Protein AF-A0A1G8HR46-F1 (afdb_monomer)

Mean predicted aligned error: 7.23 Å

Solvent-accessible surface area (backbone atoms only — not comparable to full-atom values): 6502 Å² total; per-residue (Å²): 132,83,79,86,73,57,89,68,46,74,82,72,74,60,89,79,89,86,85,79,81,57,67,68,58,54,50,53,52,45,52,48,54,51,51,51,52,29,52,48,30,67,76,34,65,90,47,31,76,65,45,29,57,52,39,40,57,52,50,45,51,46,28,48,54,20,67,42,46,81,65,62,73,47,84,61,50,35,54,49,58,47,68,46,54,72,70,55,45,55,51,50,54,51,48,48,66,71,73,30,40,72,80,72,71,74,81,130

Sequence (108 aa):
MSLNLSSNGPAYVSREIRQGVPLSYVSEKLSHAIIDTHAAGVAHPEARKRLSHVMYSQTKAFLALHNVLGAADAQGLPELLLDMERHELHSWIAAVVKHGDLLGTGDA

Secondary structure (DSSP, 8-state):
------SS-GGGT------SS-HHHHHHHHHHHHHHHHHHHHH-GGGHHHHHHHHHHHHHHHHHHTT-GGGGGSTTHHHHHHHS-HHHHHHHHHHHHHHS-SSS----

Radius of gyration: 15.29 Å; Cα contacts (8 Å, |Δi|>4): 75; chains: 1; bounding box: 38×25×48 Å

pLDDT: mean 83.68, std 16.11, range [36.38, 98.31]

Foldseek 3Di:
DDPPPDPCPPLLVDDDDDDDDDLVVVLVVLLVQLLVLLVCCVVCVVCLVVSLVVLLVSVCVNCSQLVNNVVSPPPCPSVVSSVDDSVVNVVVSVCSVVVGHNPSPPDD

Structure (mmCIF, N/CA/C/O backbone):
data_AF-A0A1G8HR46-F1
#
_entry.id   AF-A0A1G8HR46-F1
#
loop_
_atom_site.group_PDB
_atom_site.id
_atom_site.type_symbol
_atom_site.label_atom_id
_atom_site.label_alt_id
_atom_site.label_comp_id
_atom_site.label_asym_id
_atom_site.label_entity_id
_atom_site.label_seq_id
_atom_site.pdbx_PDB_ins_code
_atom_site.Cartn_x
_atom_site.Cartn_y
_atom_site.Cartn_z
_atom_site.occupancy
_atom_site.B_iso_or_equiv
_atom_site.auth_seq_id
_atom_site.auth_comp_id
_atom_site.auth_asym_id
_atom_site.auth_atom_id
_atom_site.pdbx_PDB_model_num
ATOM 1 N N . MET A 1 1 ? -21.799 0.332 -30.478 1.00 37.03 1 MET A N 1
ATOM 2 C CA . MET A 1 1 ? -20.333 0.247 -30.651 1.00 37.03 1 MET A CA 1
ATOM 3 C C . MET A 1 1 ? -19.751 -0.200 -29.319 1.00 37.03 1 MET A C 1
ATOM 5 O O . MET A 1 1 ? -19.772 0.580 -28.379 1.00 37.03 1 MET A O 1
ATOM 9 N N . SER A 1 2 ? -19.349 -1.464 -29.188 1.00 42.50 2 SER A N 1
ATOM 10 C CA . SER A 1 2 ? -18.658 -1.949 -27.989 1.00 42.50 2 SER A CA 1
ATOM 11 C C . SER A 1 2 ? -17.200 -1.503 -28.071 1.00 42.50 2 SER A C 1
ATOM 13 O O . SER A 1 2 ? -16.458 -1.987 -28.926 1.00 42.50 2 SER A O 1
ATOM 15 N N . LEU A 1 3 ? -16.797 -0.546 -27.235 1.00 47.69 3 LEU A N 1
ATOM 16 C CA . LEU A 1 3 ? -15.384 -0.229 -27.051 1.00 47.69 3 LEU A CA 1
ATOM 17 C C . LEU A 1 3 ? -14.708 -1.480 -26.485 1.00 47.69 3 LEU A C 1
ATOM 19 O O . LEU A 1 3 ? -15.026 -1.903 -25.375 1.00 47.69 3 LEU A O 1
ATOM 23 N N . ASN A 1 4 ? -13.816 -2.087 -27.267 1.00 50.53 4 ASN A N 1
ATOM 24 C CA . ASN A 1 4 ? -12.938 -3.153 -26.801 1.00 50.53 4 ASN A CA 1
ATOM 25 C C . ASN A 1 4 ? -11.886 -2.522 -25.876 1.00 50.53 4 ASN A C 1
ATOM 27 O O . ASN A 1 4 ? -10.763 -2.233 -26.286 1.00 50.53 4 ASN A O 1
ATOM 31 N N . LEU A 1 5 ? -12.305 -2.186 -24.656 1.00 49.28 5 LEU A N 1
ATOM 32 C CA . LEU A 1 5 ? -11.423 -1.727 -23.596 1.00 49.28 5 LEU A CA 1
ATOM 33 C C . LEU A 1 5 ? -10.663 -2.955 -23.107 1.00 49.28 5 LEU A C 1
ATOM 35 O O . LEU A 1 5 ? -11.123 -3.675 -22.226 1.00 49.28 5 LEU A O 1
ATOM 39 N N . SER A 1 6 ? -9.513 -3.206 -23.727 1.00 55.78 6 SER A N 1
ATOM 40 C CA . SER A 1 6 ? -8.475 -4.046 -23.138 1.00 55.78 6 SER A CA 1
ATOM 41 C C . SER A 1 6 ? -8.312 -3.647 -21.668 1.00 55.78 6 SER A C 1
ATOM 43 O O . SER A 1 6 ? -8.017 -2.485 -21.380 1.00 55.78 6 SER A O 1
ATOM 45 N N . SER A 1 7 ? -8.501 -4.591 -20.739 1.00 53.97 7 SER A N 1
ATOM 46 C CA . SER A 1 7 ? -8.245 -4.378 -19.304 1.00 53.97 7 SER A CA 1
ATOM 47 C C . SER A 1 7 ? -6.797 -3.942 -19.040 1.00 53.97 7 SER A C 1
ATOM 49 O O . SER A 1 7 ? -6.507 -3.301 -18.032 1.00 53.97 7 SER A O 1
ATOM 51 N N . ASN A 1 8 ? -5.906 -4.212 -19.996 1.00 59.72 8 ASN A N 1
ATOM 52 C CA . ASN A 1 8 ? -4.554 -3.686 -20.051 1.00 59.72 8 ASN A CA 1
ATOM 53 C C . ASN A 1 8 ? -4.601 -2.281 -20.672 1.00 59.72 8 ASN A C 1
ATOM 55 O O . ASN A 1 8 ? -4.480 -2.116 -21.889 1.00 59.72 8 ASN A O 1
ATOM 59 N N . GLY A 1 9 ? -4.854 -1.275 -19.830 1.00 63.41 9 GLY A N 1
ATOM 60 C CA . GLY A 1 9 ? -4.809 0.137 -20.215 1.00 63.41 9 GLY A CA 1
ATOM 61 C C . GLY A 1 9 ? -3.403 0.610 -20.634 1.00 63.41 9 GLY A C 1
ATOM 62 O O . GLY A 1 9 ? -2.451 -0.170 -20.612 1.00 63.41 9 GLY A O 1
ATOM 63 N N . PRO A 1 10 ? -3.224 1.904 -20.965 1.00 62.53 10 PRO A N 1
ATOM 64 C CA . PRO A 1 10 ? -1.969 2.452 -21.502 1.00 62.53 10 PRO A CA 1
ATOM 65 C C . PRO A 1 10 ? -0.709 2.136 -20.677 1.00 62.53 10 PRO A C 1
ATOM 67 O O . PRO A 1 10 ? 0.380 2.007 -21.231 1.00 62.53 10 PRO A O 1
ATOM 70 N N . ALA A 1 11 ? -0.861 1.970 -19.359 1.00 63.75 11 ALA A N 1
ATOM 71 C CA . ALA A 1 11 ? 0.222 1.609 -18.446 1.00 63.75 11 ALA A CA 1
ATOM 72 C C . ALA A 1 11 ? 0.849 0.231 -18.738 1.00 63.75 11 ALA A C 1
ATOM 74 O O . ALA A 1 11 ? 2.013 0.026 -18.419 1.00 63.75 11 ALA A O 1
ATOM 75 N N . TYR A 1 12 ? 0.107 -0.687 -19.364 1.00 63.78 12 TYR A N 1
ATOM 76 C CA . TYR A 1 12 ? 0.548 -2.056 -19.651 1.00 63.78 12 TYR A CA 1
ATOM 77 C C . TYR A 1 12 ? 1.157 -2.235 -21.049 1.00 63.78 12 TYR A C 1
ATOM 79 O O . TYR A 1 12 ? 1.705 -3.289 -21.352 1.00 63.78 12 TYR A O 1
ATOM 87 N N . VAL A 1 13 ? 1.054 -1.224 -21.918 1.00 68.06 13 VAL A N 1
ATOM 88 C CA . VAL A 1 13 ? 1.554 -1.280 -23.307 1.00 68.06 13 VAL A CA 1
ATOM 89 C C . VAL A 1 13 ? 2.791 -0.407 -23.531 1.00 68.06 13 VAL A C 1
ATOM 91 O O . VAL A 1 13 ? 3.436 -0.506 -24.572 1.00 68.06 13 VAL A O 1
ATOM 94 N N . SER A 1 14 ? 3.133 0.450 -22.564 1.00 68.25 14 SER A N 1
ATOM 95 C CA . SER A 1 14 ? 4.323 1.301 -22.620 1.00 68.25 14 SER A CA 1
ATOM 96 C C . SER A 1 14 ? 5.549 0.552 -22.101 1.00 68.25 14 SER A C 1
ATOM 98 O O . SER A 1 14 ? 5.538 0.021 -20.991 1.00 68.25 14 SER A O 1
ATOM 100 N N . ARG A 1 15 ? 6.633 0.533 -22.886 1.00 68.00 15 ARG A N 1
ATOM 101 C CA . ARG A 1 15 ? 7.914 -0.059 -22.481 1.00 68.00 15 ARG A CA 1
ATOM 102 C C . ARG A 1 15 ? 8.866 1.038 -22.017 1.00 68.00 15 ARG A C 1
ATOM 104 O O . ARG A 1 15 ? 9.327 1.840 -22.824 1.00 68.00 15 ARG A O 1
ATOM 111 N N . GLU A 1 16 ? 9.205 1.030 -20.733 1.00 70.38 16 GLU A N 1
ATOM 112 C CA . GLU A 1 16 ? 10.141 1.983 -20.128 1.00 70.38 16 GLU A CA 1
ATOM 113 C C . GLU A 1 16 ? 11.407 1.275 -19.636 1.00 70.38 16 GLU A C 1
ATOM 115 O O . GLU A 1 16 ? 11.345 0.217 -19.009 1.00 70.38 16 GLU A O 1
ATOM 120 N N . ILE A 1 17 ? 12.575 1.870 -19.891 1.00 71.31 17 ILE A N 1
ATOM 121 C CA . ILE A 1 17 ? 13.846 1.412 -19.319 1.00 71.31 17 ILE A CA 1
ATOM 122 C C . ILE A 1 17 ? 14.057 2.171 -18.010 1.00 71.31 17 ILE A C 1
ATOM 124 O O . ILE A 1 17 ? 14.271 3.383 -18.021 1.00 71.31 17 ILE A O 1
ATOM 128 N N . ARG A 1 18 ? 14.001 1.466 -16.877 1.00 72.06 18 ARG A N 1
ATOM 129 C CA . ARG A 1 18 ? 14.219 2.070 -15.556 1.00 72.06 18 ARG A CA 1
ATOM 130 C C . ARG A 1 18 ? 15.698 2.034 -15.173 1.00 72.06 18 ARG A C 1
ATOM 132 O O . ARG A 1 18 ? 16.336 0.987 -15.248 1.00 72.06 18 ARG A O 1
ATOM 139 N N . GLN A 1 19 ? 16.217 3.171 -14.710 1.00 77.62 19 GLN A N 1
ATOM 140 C CA . GLN A 1 19 ? 17.516 3.288 -14.041 1.00 77.62 19 GLN A CA 1
ATOM 141 C C . GLN A 1 19 ? 17.285 3.796 -12.614 1.00 77.62 19 GLN A C 1
ATOM 143 O O . GLN A 1 19 ? 16.603 4.801 -12.427 1.00 77.62 19 GLN A O 1
ATOM 148 N N . GLY A 1 20 ? 17.812 3.101 -11.603 1.00 80.00 20 GLY A N 1
ATOM 149 C CA . GLY A 1 20 ? 17.616 3.468 -10.198 1.00 80.00 20 GLY A CA 1
ATOM 150 C C . GLY A 1 20 ? 17.548 2.264 -9.262 1.00 80.00 20 GLY A C 1
ATOM 151 O O . GLY A 1 20 ? 18.029 1.180 -9.590 1.00 80.00 20 GLY A O 1
ATOM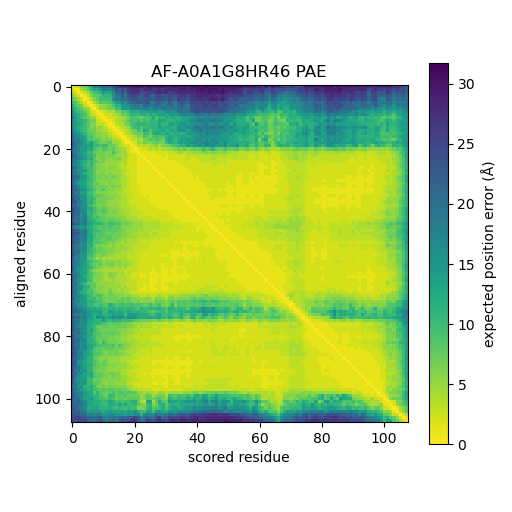 152 N N . VAL A 1 21 ? 16.962 2.468 -8.079 1.00 85.06 21 VAL A N 1
ATOM 153 C CA . VAL A 1 21 ? 16.818 1.417 -7.060 1.00 85.06 21 VAL A CA 1
ATOM 154 C C . VAL A 1 21 ? 16.001 0.223 -7.582 1.00 85.06 21 VAL A C 1
ATOM 156 O O . VAL A 1 21 ? 15.060 0.423 -8.356 1.00 85.06 21 VAL A O 1
ATOM 159 N N . PRO A 1 22 ? 16.310 -1.017 -7.154 1.00 88.38 22 PRO A N 1
ATOM 160 C CA . PRO A 1 22 ? 15.558 -2.198 -7.570 1.00 88.38 22 PRO A CA 1
ATOM 161 C C . PRO A 1 22 ? 14.067 -2.091 -7.232 1.00 88.38 22 PRO A C 1
ATOM 163 O O . PRO A 1 22 ? 13.697 -1.630 -6.152 1.00 88.38 22 PRO A O 1
ATOM 166 N N . LEU A 1 23 ? 13.193 -2.585 -8.113 1.00 88.75 23 LEU A N 1
ATOM 167 C CA . LEU A 1 23 ? 11.744 -2.573 -7.864 1.00 88.75 23 LEU A CA 1
ATOM 168 C C . LEU A 1 23 ? 11.344 -3.417 -6.651 1.00 88.75 23 LEU A C 1
ATOM 170 O O . LEU A 1 23 ? 10.357 -3.102 -5.996 1.00 88.75 23 LEU A O 1
ATOM 174 N N . SER A 1 24 ? 12.133 -4.435 -6.302 1.00 88.06 24 SER A N 1
ATOM 175 C CA . SER A 1 24 ? 11.939 -5.221 -5.079 1.00 88.06 24 SER A CA 1
ATOM 176 C C . SER A 1 24 ? 12.110 -4.364 -3.825 1.00 88.06 24 SER A C 1
ATOM 178 O O . SER A 1 24 ? 11.316 -4.473 -2.894 1.00 88.06 24 SER A O 1
ATOM 180 N N . TYR A 1 25 ? 13.082 -3.450 -3.834 1.00 91.19 25 TYR A N 1
ATOM 181 C CA . TYR A 1 25 ? 13.276 -2.482 -2.760 1.00 91.19 25 TYR A CA 1
ATOM 182 C C . TYR A 1 25 ? 12.094 -1.508 -2.674 1.00 91.19 25 TYR A C 1
ATOM 184 O O . TYR A 1 25 ? 11.575 -1.259 -1.589 1.00 91.19 25 TYR A O 1
ATOM 192 N N . VAL A 1 26 ? 11.616 -0.993 -3.812 1.00 93.06 26 VAL A N 1
ATOM 193 C CA . VAL A 1 26 ? 10.430 -0.115 -3.842 1.00 93.06 26 VAL A CA 1
ATOM 194 C C . VAL A 1 26 ? 9.187 -0.851 -3.335 1.00 93.06 26 VAL A C 1
ATOM 196 O O . VAL A 1 26 ? 8.441 -0.301 -2.528 1.00 93.06 26 VAL A O 1
ATOM 199 N N . SER A 1 27 ? 8.999 -2.107 -3.750 1.00 94.31 27 SER A N 1
ATOM 200 C CA . SER A 1 27 ? 7.924 -2.978 -3.274 1.00 94.31 27 SER A CA 1
ATOM 201 C C . SER A 1 27 ? 7.974 -3.133 -1.758 1.00 94.31 27 SER A C 1
ATOM 203 O O . SER A 1 27 ? 6.962 -2.930 -1.100 1.00 94.31 27 SER A O 1
ATOM 205 N N . GLU A 1 28 ? 9.143 -3.442 -1.192 1.00 95.69 28 GLU A N 1
ATOM 206 C CA . GLU A 1 28 ? 9.328 -3.568 0.258 1.00 95.69 28 GLU A CA 1
ATOM 207 C C . GLU A 1 28 ? 8.918 -2.284 0.997 1.00 95.69 28 GLU A C 1
ATOM 209 O O . GLU A 1 28 ? 8.196 -2.338 1.993 1.00 95.69 28 GLU A O 1
ATOM 214 N N . LYS A 1 29 ? 9.324 -1.108 0.498 1.00 97.00 29 LYS A N 1
ATOM 215 C CA . LYS A 1 29 ? 8.989 0.169 1.149 1.00 97.00 29 LYS A CA 1
ATOM 216 C C . LYS A 1 29 ? 7.512 0.525 1.038 1.00 97.00 29 LYS A C 1
ATOM 218 O O . LYS A 1 29 ? 6.953 1.038 2.005 1.00 97.00 29 LYS A O 1
ATOM 223 N N . LEU A 1 30 ? 6.867 0.224 -0.089 1.00 96.75 30 LEU A N 1
ATOM 224 C CA . LEU A 1 30 ? 5.419 0.390 -0.220 1.00 96.75 30 LEU A CA 1
ATOM 225 C C . LEU A 1 30 ? 4.656 -0.564 0.710 1.00 96.75 30 LEU A C 1
ATOM 227 O O . LEU A 1 30 ? 3.703 -0.125 1.350 1.00 96.75 30 LEU A O 1
ATOM 231 N N . SER A 1 31 ? 5.108 -1.814 0.866 1.00 97.31 31 SER A N 1
ATOM 232 C CA . SER A 1 31 ? 4.538 -2.749 1.844 1.00 97.31 31 SER A CA 1
ATOM 233 C C . SER A 1 31 ? 4.614 -2.198 3.269 1.00 97.31 31 SER A C 1
ATOM 235 O O . SER A 1 31 ? 3.618 -2.224 3.988 1.00 97.31 31 SER A O 1
ATOM 237 N N . HIS A 1 32 ? 5.766 -1.653 3.676 1.00 98.19 32 HIS A N 1
ATOM 238 C CA . HIS A 1 32 ? 5.906 -1.029 4.995 1.00 98.19 32 HIS A CA 1
ATOM 239 C C . HIS A 1 32 ? 4.991 0.187 5.163 1.00 98.19 32 HIS A C 1
ATOM 241 O O . HIS A 1 32 ? 4.324 0.295 6.184 1.00 98.19 32 HIS A O 1
ATOM 247 N N . ALA A 1 33 ? 4.872 1.048 4.150 1.00 98.00 33 ALA A N 1
ATOM 248 C CA . ALA A 1 33 ? 3.982 2.208 4.215 1.00 98.00 33 ALA A CA 1
ATOM 249 C C . ALA A 1 33 ? 2.504 1.814 4.420 1.00 98.00 33 ALA A C 1
ATOM 251 O O . ALA A 1 33 ? 1.794 2.462 5.193 1.00 98.00 33 ALA A O 1
ATOM 252 N N . ILE A 1 34 ? 2.057 0.728 3.777 1.00 98.00 34 ILE A N 1
ATOM 253 C CA . ILE A 1 34 ? 0.714 0.159 3.970 1.00 98.00 34 ILE A CA 1
ATOM 254 C C . ILE A 1 34 ? 0.551 -0.356 5.409 1.00 98.00 34 ILE A C 1
ATOM 256 O O . ILE A 1 34 ? -0.441 -0.038 6.066 1.00 98.00 34 ILE A O 1
ATOM 260 N N . ILE A 1 35 ? 1.535 -1.101 5.925 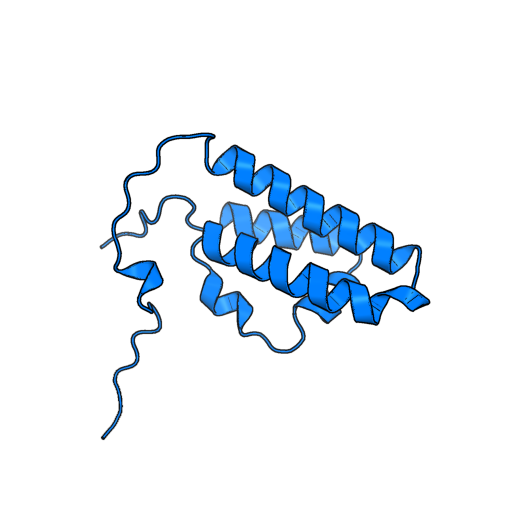1.00 98.31 35 ILE A N 1
ATOM 261 C CA . ILE A 1 35 ? 1.529 -1.633 7.300 1.00 98.31 35 ILE A CA 1
ATOM 262 C C . ILE A 1 35 ? 1.504 -0.502 8.338 1.00 98.31 35 ILE A C 1
ATOM 264 O O . ILE A 1 35 ? 0.753 -0.574 9.311 1.00 98.31 35 ILE A O 1
ATOM 268 N N . ASP A 1 36 ? 2.285 0.555 8.129 1.00 98.12 36 ASP A N 1
ATOM 269 C CA . ASP A 1 36 ? 2.347 1.704 9.032 1.00 98.12 36 ASP A CA 1
ATOM 270 C C . ASP A 1 36 ? 1.030 2.493 9.019 1.00 98.12 36 ASP A C 1
ATOM 272 O O . ASP A 1 36 ? 0.525 2.888 10.071 1.00 98.12 36 ASP A O 1
ATOM 276 N N . THR A 1 37 ? 0.421 2.667 7.841 1.00 98.06 37 THR A N 1
ATOM 277 C CA . THR A 1 37 ? -0.892 3.317 7.699 1.00 98.06 37 THR A CA 1
ATOM 278 C C . THR A 1 37 ? -1.996 2.506 8.383 1.00 98.06 37 THR A C 1
ATOM 280 O O . THR A 1 37 ? -2.853 3.082 9.055 1.00 98.06 37 THR A O 1
ATOM 283 N N . HIS A 1 38 ? -1.959 1.174 8.273 1.00 98.06 38 HIS A N 1
ATOM 284 C CA . HIS A 1 38 ? -2.849 0.281 9.021 1.00 98.06 38 HIS A CA 1
ATOM 285 C C . HIS A 1 38 ? -2.672 0.432 10.528 1.00 98.06 38 HIS A C 1
ATOM 287 O O . HIS A 1 38 ? -3.643 0.694 11.236 1.00 98.06 38 HIS A O 1
ATOM 293 N N . ALA A 1 39 ? -1.433 0.351 11.016 1.00 97.62 39 ALA A N 1
ATOM 294 C CA . ALA A 1 39 ? -1.136 0.510 12.433 1.00 97.62 39 ALA A CA 1
ATOM 295 C C . ALA A 1 39 ? -1.619 1.870 12.965 1.00 97.62 39 ALA A C 1
ATOM 297 O O . ALA A 1 39 ? -2.200 1.930 14.050 1.00 97.62 39 ALA A O 1
ATOM 298 N N . ALA A 1 40 ? -1.456 2.942 12.184 1.00 97.50 40 ALA A N 1
ATOM 299 C CA . ALA A 1 40 ? -1.993 4.257 12.510 1.00 97.5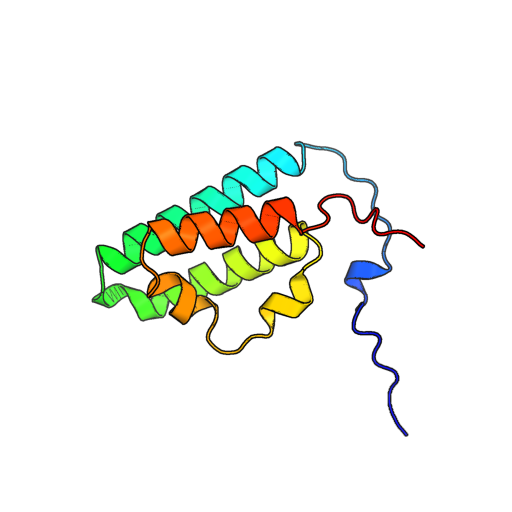0 40 ALA A CA 1
ATOM 300 C C . ALA A 1 40 ? -3.531 4.268 12.554 1.00 97.50 40 ALA A C 1
ATOM 302 O O . ALA A 1 40 ? -4.102 4.871 13.457 1.00 97.50 40 ALA A O 1
ATOM 303 N N . GLY A 1 41 ? -4.215 3.581 11.633 1.00 96.62 41 GLY A N 1
ATOM 304 C CA . GLY A 1 41 ? -5.680 3.476 11.618 1.00 96.62 41 GLY A CA 1
ATOM 305 C C . GLY A 1 41 ? -6.252 2.668 12.786 1.00 96.62 41 GLY A C 1
ATOM 306 O O . GLY A 1 41 ? -7.347 2.970 13.268 1.00 96.62 41 GLY A O 1
ATOM 307 N N . VAL A 1 42 ? -5.497 1.679 13.270 1.00 95.44 42 VAL A N 1
ATOM 308 C CA . VAL A 1 42 ? -5.804 0.931 14.497 1.00 95.44 42 VAL A CA 1
ATOM 309 C C . VAL A 1 42 ? -5.603 1.807 15.735 1.00 95.44 42 VAL A C 1
ATOM 311 O O . VAL A 1 42 ? -6.459 1.814 16.615 1.00 95.44 42 VAL A O 1
ATOM 314 N N . ALA A 1 43 ? -4.500 2.558 15.801 1.00 97.12 43 ALA A N 1
ATOM 315 C CA . ALA A 1 43 ? -4.177 3.418 16.941 1.00 97.12 43 ALA A CA 1
ATOM 316 C C . ALA A 1 43 ? -5.060 4.677 17.032 1.00 97.12 43 ALA A C 1
ATOM 318 O O . ALA A 1 43 ? -5.321 5.155 18.134 1.00 97.12 43 ALA A O 1
ATOM 319 N N . HIS A 1 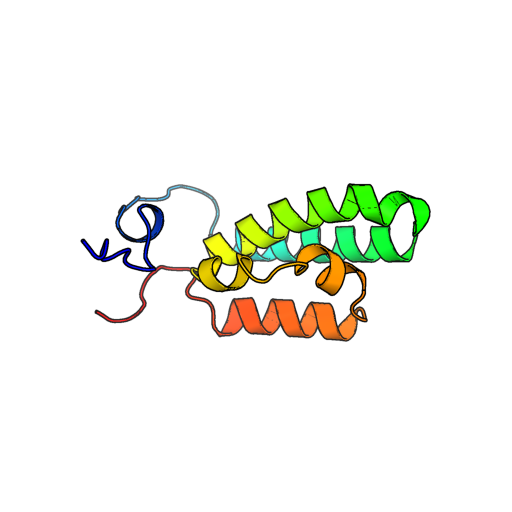44 ? -5.528 5.189 15.890 1.00 96.44 44 HIS A N 1
ATOM 320 C CA . HIS A 1 44 ? -6.275 6.444 15.769 1.00 96.44 44 HIS A CA 1
ATOM 321 C C . HIS A 1 44 ? -7.569 6.256 14.958 1.00 96.44 44 HIS A C 1
ATOM 323 O O . HIS A 1 44 ? -7.641 6.670 13.791 1.00 96.44 44 HIS A O 1
ATOM 329 N N . PRO A 1 45 ? -8.619 5.639 15.538 1.00 94.38 45 PRO A N 1
ATOM 330 C CA . PRO A 1 45 ? -9.890 5.418 14.847 1.00 94.38 45 PRO A CA 1
ATOM 331 C C . PRO A 1 45 ? -10.523 6.705 14.296 1.00 94.38 45 PRO A C 1
ATOM 333 O O . PRO A 1 45 ? -11.146 6.686 13.238 1.00 94.38 45 PRO A O 1
ATOM 336 N N . GLU A 1 46 ? -10.320 7.844 14.958 1.00 95.81 46 GLU A N 1
ATOM 337 C CA . GLU A 1 46 ? -10.782 9.165 14.526 1.00 95.81 46 GLU A CA 1
ATOM 338 C C . GLU A 1 46 ? -10.133 9.637 13.215 1.00 95.81 46 GLU A C 1
ATOM 340 O O . GLU A 1 46 ? -10.732 10.402 12.454 1.00 95.81 46 GLU A O 1
ATOM 345 N N . ALA A 1 47 ? -8.921 9.163 12.916 1.00 94.88 47 ALA A N 1
ATOM 346 C CA . ALA A 1 47 ? -8.177 9.515 11.713 1.00 94.88 47 ALA A CA 1
ATOM 347 C C . ALA A 1 47 ? -8.472 8.580 10.526 1.00 94.88 47 ALA A C 1
ATOM 349 O O . ALA A 1 47 ? -8.068 8.899 9.403 1.00 94.88 47 ALA A O 1
ATOM 350 N N . ARG A 1 48 ? -9.204 7.469 10.728 1.00 93.19 48 ARG A N 1
ATOM 351 C CA . ARG A 1 48 ? -9.441 6.422 9.709 1.00 93.19 48 ARG A CA 1
ATOM 352 C C . ARG A 1 48 ? -9.901 6.971 8.365 1.00 93.19 48 ARG A C 1
ATOM 354 O O . ARG A 1 48 ? -9.343 6.598 7.342 1.00 93.19 48 ARG A O 1
ATOM 361 N N . LYS A 1 49 ? -10.858 7.905 8.351 1.00 92.06 49 LYS A N 1
ATOM 362 C CA . LYS A 1 49 ? -11.364 8.492 7.096 1.00 92.06 49 LYS A CA 1
ATOM 363 C C . LYS A 1 49 ? -10.266 9.201 6.300 1.00 92.06 49 LYS A C 1
ATOM 365 O O . LYS A 1 49 ? -10.244 9.140 5.080 1.00 92.06 49 LYS A O 1
ATOM 370 N N . ARG A 1 50 ? -9.347 9.895 6.974 1.00 94.25 50 ARG A N 1
ATOM 371 C CA . ARG A 1 50 ? -8.210 10.544 6.305 1.00 94.25 50 ARG A CA 1
ATOM 372 C C . ARG A 1 50 ? -7.177 9.508 5.868 1.00 94.25 50 ARG A C 1
ATOM 374 O O . ARG A 1 50 ? -6.628 9.621 4.776 1.00 94.25 50 ARG A O 1
ATOM 381 N N . LEU A 1 51 ? -6.934 8.506 6.709 1.00 96.12 51 LEU A N 1
ATOM 382 C CA . LEU A 1 51 ? -6.005 7.419 6.422 1.00 96.12 51 LEU A CA 1
ATOM 383 C C . LEU A 1 51 ? -6.487 6.527 5.272 1.00 96.12 51 LEU A C 1
ATOM 385 O O . LEU A 1 51 ? -5.638 6.012 4.557 1.00 96.12 51 LEU A O 1
ATOM 389 N N . SER A 1 52 ? -7.793 6.408 5.008 1.00 93.75 52 SER A N 1
ATOM 390 C CA . SER A 1 52 ? -8.290 5.633 3.862 1.00 93.75 52 SER A CA 1
ATOM 391 C C . SER A 1 52 ? -7.880 6.248 2.522 1.00 93.75 52 SER A C 1
ATOM 393 O O . SER A 1 52 ? -7.521 5.525 1.597 1.00 93.75 52 SER A O 1
ATOM 395 N N . HIS A 1 53 ? -7.779 7.578 2.432 1.00 93.19 53 HIS A N 1
ATOM 396 C CA . HIS A 1 53 ? -7.210 8.244 1.255 1.00 93.19 53 HIS A CA 1
ATOM 397 C C . HIS A 1 53 ? -5.707 7.964 1.084 1.00 93.19 53 HIS A C 1
ATOM 399 O O . HIS A 1 53 ? -5.235 7.762 -0.038 1.00 93.19 53 HIS A O 1
ATOM 405 N N . VAL A 1 54 ? -4.950 7.929 2.186 1.00 95.62 54 VAL A N 1
ATOM 406 C CA . VAL A 1 54 ? -3.520 7.575 2.165 1.00 95.62 54 VAL A CA 1
ATOM 407 C C . VAL A 1 54 ? -3.358 6.118 1.730 1.00 95.62 54 VAL A C 1
ATOM 409 O O . VAL A 1 54 ? -2.651 5.846 0.757 1.00 95.62 54 VAL A O 1
ATOM 412 N N . MET A 1 55 ? -4.108 5.216 2.365 1.00 95.56 55 MET A N 1
ATOM 413 C CA . MET A 1 55 ? -4.175 3.793 2.048 1.00 95.56 55 MET A CA 1
ATOM 414 C C . MET A 1 55 ? -4.530 3.564 0.577 1.00 95.56 55 MET A C 1
ATOM 416 O O . MET A 1 55 ? -3.869 2.771 -0.085 1.00 95.56 55 MET A O 1
ATOM 420 N N . TYR A 1 56 ? -5.501 4.302 0.029 1.00 93.50 56 TYR A N 1
ATOM 421 C CA . TYR A 1 56 ? -5.881 4.221 -1.382 1.00 93.50 56 TYR A CA 1
ATOM 422 C C . TYR A 1 56 ? -4.691 4.469 -2.310 1.00 93.50 56 TYR A C 1
ATOM 424 O O . TYR A 1 56 ? -4.386 3.647 -3.173 1.00 93.50 56 TYR A O 1
ATOM 432 N N . SER A 1 57 ? -3.997 5.594 -2.127 1.00 92.38 57 SER A N 1
ATOM 433 C CA . SER A 1 57 ? -2.878 5.968 -2.998 1.00 92.38 57 SER A CA 1
ATOM 434 C C . SER A 1 57 ? -1.700 4.991 -2.915 1.00 92.38 57 SER A C 1
ATOM 436 O O . SER A 1 57 ? -1.160 4.598 -3.950 1.00 92.38 57 SER A O 1
ATOM 438 N N . GLN A 1 58 ? -1.344 4.546 -1.707 1.00 94.88 58 GLN A N 1
ATOM 439 C CA . GLN A 1 58 ? -0.268 3.577 -1.487 1.00 94.88 58 GLN A CA 1
ATOM 440 C C . GLN A 1 58 ? -0.626 2.202 -2.054 1.00 94.88 58 GLN A C 1
ATOM 442 O O . GLN A 1 58 ? 0.177 1.606 -2.768 1.00 94.88 58 GLN A O 1
ATOM 447 N N . THR A 1 59 ? -1.853 1.735 -1.809 1.00 94.12 59 THR A N 1
ATOM 448 C CA . THR A 1 59 ? -2.364 0.458 -2.324 1.00 94.12 59 THR A CA 1
ATOM 449 C C . THR A 1 59 ? -2.386 0.462 -3.844 1.00 94.12 59 THR A C 1
ATOM 451 O O . THR A 1 59 ? -1.903 -0.474 -4.472 1.00 94.12 59 THR A O 1
ATOM 454 N N . LYS A 1 60 ? -2.865 1.544 -4.464 1.00 92.00 60 LYS A N 1
ATOM 455 C CA . LYS A 1 60 ? -2.871 1.679 -5.923 1.00 92.00 60 LYS A CA 1
ATOM 456 C C . LYS A 1 60 ? -1.458 1.642 -6.507 1.00 92.00 60 LYS A C 1
ATOM 458 O O . LYS A 1 60 ? -1.238 0.958 -7.501 1.00 92.00 60 LYS A O 1
ATOM 463 N N . ALA A 1 61 ? -0.502 2.339 -5.890 1.00 93.06 61 ALA A N 1
ATOM 464 C CA . ALA A 1 61 ? 0.897 2.312 -6.318 1.00 93.06 61 ALA A CA 1
ATOM 465 C C . ALA A 1 61 ? 1.521 0.916 -6.161 1.00 93.06 61 ALA A C 1
ATOM 467 O O . ALA A 1 61 ? 2.222 0.454 -7.057 1.00 93.06 61 ALA A O 1
ATOM 468 N N . PHE A 1 62 ? 1.233 0.231 -5.053 1.00 94.69 62 PHE A N 1
ATOM 469 C CA . PHE A 1 62 ? 1.702 -1.124 -4.785 1.00 94.6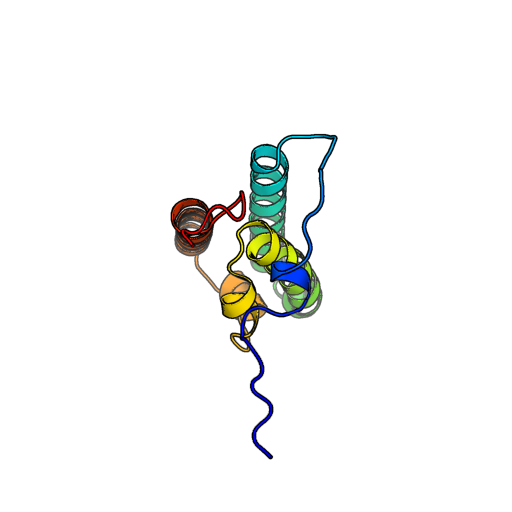9 62 PHE A CA 1
ATOM 470 C C . PHE A 1 62 ? 1.137 -2.134 -5.792 1.00 94.69 62 PHE A C 1
ATOM 472 O O . PHE A 1 62 ? 1.890 -2.897 -6.390 1.00 94.69 62 PHE A O 1
ATOM 479 N N . LEU A 1 63 ? -0.168 -2.085 -6.061 1.00 91.50 63 LEU A N 1
ATOM 480 C CA . LEU A 1 63 ? -0.817 -2.956 -7.040 1.00 91.50 63 LEU A CA 1
ATOM 481 C C . LEU A 1 63 ? -0.351 -2.666 -8.474 1.00 91.50 63 LEU A C 1
ATOM 483 O O . LEU A 1 63 ? -0.136 -3.600 -9.242 1.00 91.50 63 LEU A O 1
ATOM 487 N N . ALA A 1 64 ? -0.143 -1.394 -8.830 1.00 88.69 64 ALA A N 1
ATOM 488 C CA . ALA A 1 64 ? 0.436 -1.017 -10.119 1.00 88.69 64 ALA A CA 1
ATOM 489 C C . ALA A 1 64 ? 1.864 -1.552 -10.283 1.00 88.69 64 ALA A C 1
ATOM 491 O O . ALA A 1 64 ? 2.207 -2.063 -11.344 1.00 88.69 64 ALA A O 1
ATOM 492 N N . LEU A 1 65 ? 2.688 -1.459 -9.233 1.00 90.56 65 LEU A N 1
ATOM 493 C CA . LEU A 1 65 ? 4.061 -1.965 -9.242 1.00 90.56 65 LEU A CA 1
ATOM 494 C C . LEU A 1 65 ? 4.117 -3.480 -9.490 1.00 90.56 65 LEU A C 1
ATOM 496 O O . LEU A 1 65 ? 5.035 -3.949 -10.151 1.00 90.56 65 LEU A O 1
ATOM 500 N N . HIS A 1 66 ? 3.127 -4.216 -8.987 1.00 90.31 66 HIS A N 1
ATOM 501 C CA . HIS A 1 66 ? 2.995 -5.669 -9.129 1.00 90.31 66 HIS A CA 1
ATOM 502 C C . HIS A 1 66 ? 2.124 -6.101 -10.320 1.00 90.31 66 HIS A C 1
ATOM 504 O O . HIS A 1 66 ? 1.709 -7.255 -10.388 1.00 90.31 66 HIS A O 1
ATOM 510 N N . ASN A 1 67 ? 1.809 -5.184 -11.244 1.00 86.38 67 ASN A N 1
ATOM 511 C CA . ASN A 1 67 ? 0.966 -5.421 -12.424 1.00 86.38 67 ASN A CA 1
ATOM 512 C C . ASN A 1 67 ? -0.443 -5.974 -12.137 1.00 86.38 67 ASN A C 1
ATOM 514 O O . ASN A 1 67 ? -1.142 -6.419 -13.044 1.00 86.38 67 ASN A O 1
ATOM 518 N N . VAL A 1 68 ? -0.933 -5.838 -10.906 1.00 86.69 68 VAL A N 1
ATOM 519 C CA . VAL A 1 68 ? -2.262 -6.290 -10.462 1.00 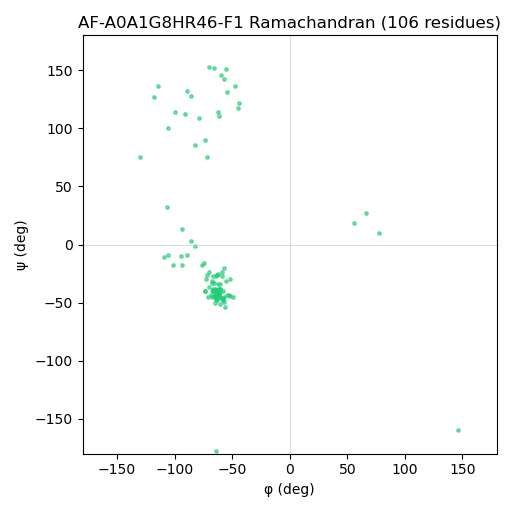86.69 68 VAL A CA 1
ATOM 520 C C . VAL A 1 68 ? -3.223 -5.115 -10.255 1.00 86.69 68 VAL A C 1
ATOM 522 O O . VAL A 1 68 ? -4.105 -5.158 -9.399 1.00 86.69 68 VAL A O 1
ATOM 525 N N . LEU A 1 69 ? -3.079 -4.040 -11.041 1.00 82.94 69 LEU A N 1
ATOM 526 C CA . LEU A 1 69 ? -3.902 -2.832 -10.915 1.00 82.94 69 LEU A CA 1
ATOM 527 C C . LEU A 1 69 ? -5.403 -3.113 -11.085 1.00 82.94 69 LEU A C 1
ATOM 529 O O . LEU A 1 69 ? -6.208 -2.423 -10.472 1.00 82.94 69 LEU A O 1
ATOM 533 N N . GLY A 1 70 ? -5.784 -4.156 -11.830 1.00 74.19 70 GLY A N 1
ATOM 534 C CA . GLY A 1 70 ? -7.182 -4.593 -11.936 1.00 74.19 70 GLY A CA 1
ATOM 535 C C . GLY A 1 70 ? -7.822 -4.982 -10.594 1.00 74.19 70 GLY A C 1
ATOM 536 O O . GLY A 1 70 ? -9.035 -4.879 -10.445 1.00 74.19 70 GLY A O 1
ATOM 537 N N . ALA A 1 71 ? -7.028 -5.358 -9.584 1.00 73.56 71 ALA A N 1
ATOM 538 C CA . ALA A 1 71 ? -7.520 -5.592 -8.225 1.00 73.56 71 ALA A CA 1
ATOM 539 C C . ALA A 1 71 ? -7.803 -4.287 -7.451 1.00 73.56 71 ALA A C 1
ATOM 541 O O . ALA A 1 71 ? -8.522 -4.309 -6.455 1.00 73.56 71 ALA A O 1
ATOM 542 N N . ALA A 1 72 ? -7.259 -3.148 -7.897 1.00 70.00 72 ALA A N 1
ATOM 543 C CA . ALA A 1 72 ? -7.435 -1.850 -7.243 1.00 70.00 72 ALA A CA 1
ATOM 544 C C . ALA A 1 72 ? -8.831 -1.242 -7.466 1.00 70.00 72 ALA A C 1
ATOM 546 O O . ALA A 1 72 ? -9.212 -0.328 -6.735 1.00 70.00 72 ALA A O 1
ATOM 547 N N . ASP A 1 73 ? -9.586 -1.743 -8.449 1.00 66.19 73 ASP A N 1
ATOM 548 C CA . ASP A 1 73 ? -10.948 -1.287 -8.751 1.00 66.19 73 ASP A CA 1
ATOM 549 C C . ASP A 1 73 ? -12.013 -1.927 -7.840 1.00 66.19 73 ASP A C 1
ATOM 551 O O . ASP A 1 73 ? -13.196 -1.587 -7.927 1.00 66.19 73 ASP A O 1
ATOM 555 N N . ALA A 1 74 ? -11.613 -2.818 -6.924 1.00 73.12 74 ALA A N 1
ATOM 556 C CA . ALA A 1 74 ? -12.494 -3.305 -5.870 1.00 73.12 74 ALA A CA 1
ATOM 557 C C . ALA A 1 74 ? -12.936 -2.132 -4.973 1.00 73.12 74 ALA A C 1
ATOM 559 O O . ALA A 1 74 ? -12.136 -1.549 -4.233 1.00 73.12 74 ALA A O 1
ATOM 560 N 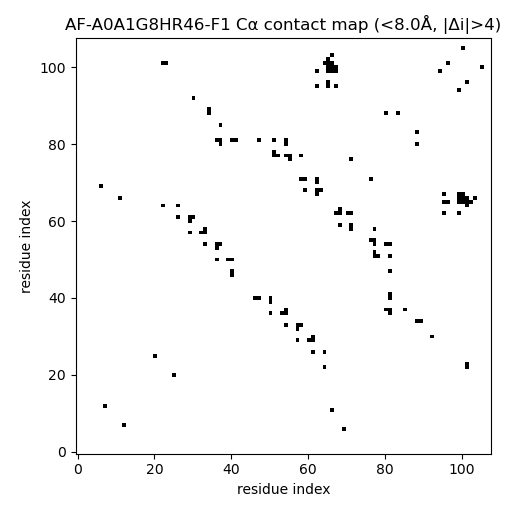N . GLN A 1 75 ? -14.222 -1.773 -5.043 1.00 75.25 75 GLN A N 1
ATOM 561 C CA . GLN A 1 75 ? -14.799 -0.724 -4.201 1.00 75.25 75 GLN A CA 1
ATOM 562 C C . GLN A 1 75 ? -14.545 -1.022 -2.718 1.00 75.25 75 GLN A C 1
ATOM 564 O O . GLN A 1 75 ? -14.812 -2.123 -2.244 1.00 75.25 75 GLN A O 1
ATOM 569 N N . GLY A 1 76 ? -14.050 -0.021 -1.987 1.00 84.69 76 GLY A N 1
ATOM 570 C CA . GLY A 1 76 ? -13.823 -0.119 -0.544 1.00 84.69 76 GLY A CA 1
ATOM 571 C C . GLY A 1 76 ? -12.567 -0.889 -0.133 1.00 84.69 76 GLY A C 1
ATOM 572 O O . GLY A 1 76 ? -12.399 -1.157 1.053 1.00 84.69 76 GLY A O 1
ATOM 573 N N . LEU A 1 77 ? -11.672 -1.245 -1.067 1.00 88.94 77 LEU A N 1
ATOM 574 C CA . LEU A 1 77 ? -10.403 -1.897 -0.726 1.00 88.94 77 LEU A CA 1
ATOM 575 C C . LEU A 1 77 ? -9.589 -1.131 0.343 1.00 88.94 77 LEU A C 1
ATOM 577 O O . LEU A 1 77 ? -9.100 -1.781 1.262 1.00 88.94 77 LEU A O 1
ATOM 581 N N . PRO A 1 78 ? -9.442 0.209 0.301 1.00 90.62 78 PRO A N 1
ATOM 582 C CA . PRO A 1 78 ? -8.682 0.929 1.326 1.00 90.62 78 PRO A CA 1
ATOM 583 C C . PRO A 1 78 ? -9.289 0.799 2.726 1.00 90.62 78 PRO A C 1
ATOM 585 O O . PRO A 1 78 ? -8.560 0.612 3.697 1.00 90.62 78 PRO A O 1
ATOM 588 N N . GLU A 1 79 ? -10.614 0.888 2.832 1.00 91.81 79 GLU A N 1
ATOM 589 C CA . GLU A 1 79 ? -11.354 0.696 4.077 1.00 91.81 79 GLU A CA 1
ATOM 590 C C . GLU A 1 79 ? -11.223 -0.748 4.575 1.00 91.81 79 GLU A C 1
ATOM 592 O O . GLU A 1 79 ? -10.900 -0.962 5.740 1.00 91.81 79 GLU A O 1
ATOM 597 N N . LEU A 1 80 ? -11.358 -1.731 3.679 1.00 92.50 80 LEU A N 1
ATOM 598 C CA . LEU A 1 80 ? -11.171 -3.144 4.000 1.00 92.50 80 LEU A CA 1
ATOM 599 C C . LEU A 1 80 ? -9.774 -3.410 4.570 1.00 92.50 80 LEU A C 1
ATOM 601 O O . LEU A 1 80 ? -9.647 -4.053 5.607 1.00 92.50 80 LEU A O 1
ATOM 605 N N . LEU A 1 81 ? -8.725 -2.895 3.921 1.00 94.19 81 LEU A N 1
ATOM 606 C CA . LEU A 1 81 ? -7.345 -3.069 4.376 1.00 94.19 81 LEU A CA 1
ATOM 607 C C . LEU A 1 81 ? -7.106 -2.436 5.748 1.00 94.19 81 LEU A C 1
ATOM 609 O O . LEU A 1 81 ? -6.315 -2.969 6.516 1.00 94.19 81 LEU A O 1
ATOM 613 N N . LEU A 1 82 ? -7.775 -1.322 6.065 1.00 94.94 82 LEU A N 1
ATOM 614 C CA . LEU A 1 82 ? -7.715 -0.683 7.384 1.00 94.94 82 LEU A CA 1
ATOM 615 C C . LEU A 1 82 ? -8.464 -1.467 8.470 1.00 94.94 82 LEU A C 1
ATOM 617 O O . LEU A 1 82 ? -8.122 -1.340 9.646 1.0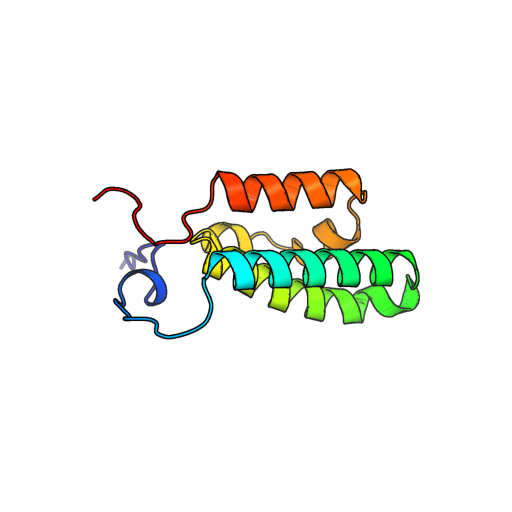0 94.94 82 LEU A O 1
ATOM 621 N N . ASP A 1 83 ? -9.470 -2.251 8.088 1.00 94.62 83 ASP A N 1
ATOM 622 C CA . ASP A 1 83 ? -10.310 -3.024 9.004 1.00 94.62 83 ASP A CA 1
ATOM 623 C C . ASP A 1 83 ? -9.822 -4.461 9.227 1.00 94.62 83 ASP A C 1
ATOM 625 O O . ASP A 1 83 ? -10.192 -5.070 10.230 1.00 94.62 83 ASP A O 1
ATOM 629 N N . MET A 1 84 ? -8.955 -4.977 8.350 1.00 95.81 84 MET A N 1
ATOM 630 C CA . MET A 1 84 ? -8.304 -6.280 8.512 1.00 95.81 84 MET A CA 1
ATOM 631 C C . MET A 1 84 ? -7.545 -6.395 9.835 1.00 95.81 84 MET A C 1
ATOM 633 O O . MET A 1 84 ? -6.949 -5.432 10.337 1.00 95.81 84 MET A O 1
ATOM 637 N N . GLU A 1 85 ? -7.448 -7.617 10.352 1.00 96.50 85 GLU A N 1
ATOM 638 C CA . GLU A 1 85 ? -6.445 -7.905 11.360 1.00 96.50 85 GLU A CA 1
ATOM 639 C C . GLU A 1 85 ? -5.034 -7.791 10.769 1.00 96.50 85 GLU A C 1
ATOM 641 O O . GLU A 1 85 ? -4.785 -8.044 9.588 1.00 96.50 85 GLU A O 1
ATOM 646 N N . ARG A 1 86 ? -4.053 -7.450 11.614 1.00 96.25 86 ARG A N 1
ATOM 647 C CA . ARG A 1 86 ? -2.656 -7.275 11.182 1.00 96.25 86 ARG A CA 1
ATOM 648 C C . ARG A 1 86 ? -2.142 -8.488 10.396 1.00 96.25 86 ARG A C 1
ATOM 650 O O . ARG A 1 86 ? -1.487 -8.326 9.372 1.00 96.25 86 ARG A O 1
ATOM 657 N N . HIS A 1 87 ? -2.419 -9.701 10.869 1.00 96.62 87 HIS A N 1
ATOM 658 C CA . HIS A 1 87 ? -1.928 -10.924 10.235 1.00 96.62 87 HIS A CA 1
ATOM 659 C C . HIS A 1 87 ? -2.566 -11.173 8.852 1.00 96.62 87 HIS A C 1
ATOM 661 O O . HIS A 1 87 ? -1.894 -11.669 7.942 1.00 96.62 87 HIS A O 1
ATOM 667 N N . GLU A 1 88 ? -3.826 -10.773 8.671 1.00 96.19 88 GLU A N 1
ATOM 668 C CA . GLU A 1 88 ? -4.536 -10.832 7.391 1.00 96.19 88 GLU A CA 1
ATOM 669 C C . GLU A 1 88 ? -3.935 -9.836 6.400 1.00 96.19 88 GLU A C 1
ATOM 671 O O . GLU A 1 88 ? -3.633 -10.213 5.268 1.00 96.19 88 GLU A O 1
ATOM 676 N N . LEU A 1 89 ? -3.640 -8.609 6.846 1.00 97.38 89 LEU A N 1
ATOM 677 C CA . LEU A 1 89 ? -2.967 -7.603 6.022 1.00 97.38 89 LEU A CA 1
ATOM 678 C C . LEU A 1 89 ? -1.602 -8.098 5.526 1.00 97.38 89 LEU A C 1
ATOM 680 O O . LEU A 1 89 ? -1.291 -7.992 4.340 1.00 97.38 89 LEU A O 1
ATOM 684 N N . HIS A 1 90 ? -0.786 -8.677 6.413 1.00 96.81 90 HIS A N 1
ATOM 685 C CA . HIS A 1 90 ? 0.508 -9.247 6.024 1.00 96.81 90 HIS A CA 1
ATOM 686 C C . HIS A 1 90 ? 0.352 -10.381 5.003 1.00 96.81 90 HIS A C 1
ATOM 688 O O . HIS A 1 90 ? 1.124 -10.458 4.045 1.00 96.81 90 HIS A O 1
ATOM 694 N N . SER A 1 91 ? -0.654 -11.238 5.184 1.00 95.44 91 SER A N 1
ATOM 695 C CA . SER A 1 91 ? -0.947 -12.335 4.256 1.00 95.44 91 SER A CA 1
ATOM 696 C C . SER A 1 91 ? -1.399 -11.813 2.892 1.00 95.44 91 SER A C 1
ATOM 698 O O . SER A 1 91 ? -0.956 -12.320 1.862 1.00 95.44 91 SER A O 1
ATOM 700 N N . TRP A 1 92 ? -2.216 -10.758 2.873 1.00 95.12 92 TRP A N 1
ATOM 701 C CA . TRP A 1 92 ? -2.646 -10.081 1.653 1.00 95.12 92 TRP A CA 1
ATOM 702 C C . TRP A 1 92 ? -1.462 -9.457 0.898 1.00 95.12 92 TRP A C 1
ATOM 704 O O . TRP A 1 92 ? -1.298 -9.710 -0.295 1.00 95.12 92 TRP A O 1
ATOM 714 N N . ILE A 1 93 ? -0.574 -8.731 1.591 1.00 96.12 93 ILE A N 1
ATOM 715 C CA . ILE A 1 93 ? 0.655 -8.169 0.999 1.00 96.12 93 ILE A CA 1
ATOM 716 C C . ILE A 1 93 ? 1.518 -9.287 0.402 1.00 96.12 93 ILE A C 1
ATOM 718 O O . ILE A 1 93 ? 1.982 -9.176 -0.733 1.00 96.12 93 ILE A O 1
ATOM 722 N N . ALA A 1 94 ? 1.719 -10.380 1.144 1.00 93.94 94 ALA A N 1
ATOM 723 C CA . ALA A 1 94 ? 2.507 -11.517 0.677 1.00 93.94 94 ALA A CA 1
ATOM 724 C C . ALA A 1 94 ? 1.891 -12.178 -0.566 1.00 93.94 94 ALA A C 1
ATOM 726 O O . ALA A 1 94 ? 2.624 -12.567 -1.475 1.00 93.94 94 ALA A O 1
ATOM 727 N N . ALA A 1 95 ? 0.561 -12.273 -0.638 1.00 91.69 95 ALA A N 1
ATOM 728 C CA . ALA A 1 95 ? -0.138 -12.787 -1.810 1.00 91.69 95 ALA A CA 1
ATOM 729 C C . ALA A 1 95 ? 0.078 -11.892 -3.041 1.00 91.69 95 ALA A C 1
ATOM 731 O O . ALA A 1 95 ? 0.395 -12.413 -4.109 1.00 91.69 95 ALA A O 1
ATOM 732 N N . VAL A 1 96 ? -0.010 -10.565 -2.890 1.00 91.94 96 VAL A N 1
ATOM 733 C CA . VAL A 1 96 ? 0.279 -9.618 -3.981 1.00 91.94 96 VAL A CA 1
ATOM 734 C C . VAL A 1 96 ? 1.722 -9.756 -4.462 1.00 91.94 96 VAL A C 1
ATOM 736 O O . VAL A 1 96 ? 1.942 -9.842 -5.660 1.00 91.94 96 VAL A O 1
ATOM 739 N N . VAL A 1 97 ? 2.702 -9.849 -3.558 1.00 91.62 97 VAL A N 1
ATOM 740 C CA . VAL A 1 97 ? 4.116 -10.023 -3.945 1.00 91.62 97 VAL A CA 1
ATOM 741 C C . VAL A 1 97 ? 4.359 -11.367 -4.636 1.00 91.62 97 VAL A C 1
ATOM 743 O O . VAL A 1 97 ? 5.164 -11.450 -5.557 1.00 91.62 97 VAL A O 1
ATOM 746 N N . LYS A 1 98 ? 3.694 -12.434 -4.181 1.00 87.69 98 LYS A N 1
ATOM 747 C CA . LYS A 1 98 ? 3.881 -13.789 -4.713 1.00 87.69 98 LYS A CA 1
ATOM 748 C C . LYS A 1 98 ? 3.250 -13.977 -6.092 1.00 87.69 98 LYS A C 1
ATOM 750 O O . LYS A 1 98 ? 3.803 -14.705 -6.910 1.00 87.69 98 LYS A O 1
ATOM 755 N N . HIS A 1 99 ? 2.065 -13.412 -6.301 1.00 84.12 99 HIS A N 1
ATOM 756 C CA . HIS A 1 99 ? 1.267 -13.613 -7.514 1.00 84.12 99 HIS A CA 1
ATOM 757 C C . HIS A 1 99 ? 1.355 -12.446 -8.496 1.00 84.12 99 HIS A C 1
ATOM 759 O O . HIS A 1 99 ? 0.992 -12.603 -9.658 1.00 84.12 99 HIS A O 1
ATOM 765 N N . GLY A 1 100 ? 1.812 -11.290 -8.026 1.00 82.06 100 GLY A N 1
ATOM 766 C CA . GLY A 1 100 ? 2.100 -10.137 -8.851 1.00 82.06 100 GLY A CA 1
ATOM 767 C C . GLY A 1 100 ? 3.318 -10.362 -9.730 1.00 82.06 100 GLY A C 1
ATOM 768 O O . GLY A 1 100 ? 4.238 -11.111 -9.400 1.00 82.06 100 GLY A O 1
ATOM 769 N N . ASP A 1 101 ? 3.322 -9.672 -10.857 1.00 76.94 101 ASP A N 1
ATOM 770 C CA . ASP A 1 101 ? 4.442 -9.661 -11.776 1.00 76.94 101 ASP A CA 1
ATOM 771 C C . ASP A 1 101 ? 5.148 -8.318 -11.652 1.00 76.94 101 ASP A C 1
ATOM 773 O O . ASP A 1 101 ? 4.708 -7.310 -12.192 1.00 76.94 101 ASP A O 1
ATOM 777 N N . LEU A 1 102 ? 6.256 -8.295 -10.923 1.00 67.88 102 LEU A N 1
ATOM 778 C CA . LEU A 1 102 ? 7.031 -7.076 -10.707 1.00 67.88 102 LEU A CA 1
ATOM 779 C C . LEU A 1 102 ? 7.752 -6.589 -11.979 1.00 67.88 102 LEU A C 1
ATOM 781 O O . LEU A 1 102 ? 8.126 -5.418 -12.066 1.00 67.88 102 LEU A O 1
ATOM 785 N N . LEU A 1 103 ? 8.007 -7.486 -12.938 1.00 70.12 103 LEU A N 1
ATOM 786 C CA . LEU A 1 103 ? 8.847 -7.222 -14.110 1.00 70.12 103 LEU A CA 1
ATOM 787 C C . LEU A 1 103 ? 8.043 -7.051 -15.405 1.00 70.12 103 LEU A C 1
ATOM 789 O O . LEU A 1 103 ? 8.621 -6.647 -16.413 1.00 70.12 103 LEU A O 1
ATOM 7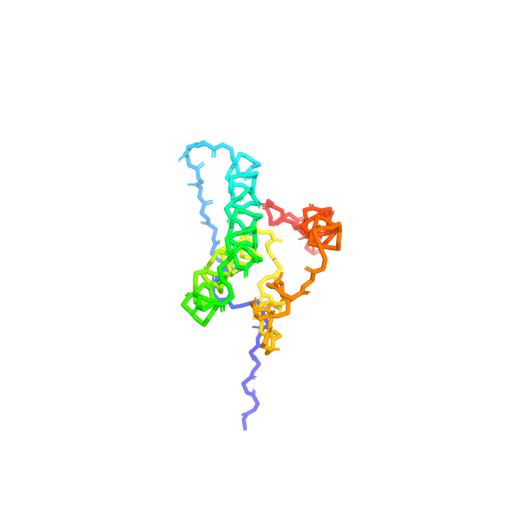93 N N . GLY A 1 104 ? 6.737 -7.324 -15.385 1.00 60.28 104 GLY A N 1
ATOM 794 C CA . GLY A 1 104 ? 5.905 -7.316 -16.591 1.00 60.28 104 GLY A CA 1
ATOM 795 C C . GLY A 1 104 ? 6.287 -8.434 -17.563 1.00 60.28 104 GLY A C 1
ATOM 796 O O . GLY A 1 104 ? 6.152 -8.265 -18.771 1.00 60.28 104 GLY A O 1
ATOM 797 N N . THR A 1 105 ? 6.845 -9.530 -17.045 1.00 61.88 105 THR A N 1
ATOM 798 C CA . THR A 1 105 ? 7.274 -10.708 -17.806 1.00 61.88 105 THR A CA 1
ATOM 799 C C . THR A 1 105 ? 6.163 -11.723 -18.061 1.00 61.88 105 THR A C 1
ATOM 801 O O . THR A 1 105 ? 6.467 -12.767 -18.626 1.00 61.88 105 THR A O 1
ATOM 804 N N . GLY A 1 106 ? 4.919 -11.457 -17.643 1.00 53.47 106 GLY A N 1
ATOM 805 C CA . GLY A 1 106 ? 3.766 -12.314 -17.914 1.00 53.47 106 GLY A CA 1
ATOM 806 C C . GLY A 1 106 ? 3.757 -12.762 -19.375 1.00 53.47 106 GLY A C 1
ATOM 807 O O . GLY A 1 106 ? 3.733 -11.917 -20.269 1.00 53.47 106 GLY A O 1
ATOM 808 N N . ASP A 1 107 ? 3.870 -14.079 -19.573 1.00 41.16 107 ASP A N 1
ATOM 809 C CA . ASP A 1 107 ? 4.104 -14.721 -20.866 1.00 41.16 107 ASP A CA 1
ATOM 810 C C . ASP A 1 107 ? 3.172 -14.188 -21.968 1.00 41.16 107 ASP A C 1
ATOM 812 O O . ASP A 1 107 ? 1.971 -13.986 -21.757 1.00 41.16 107 ASP A O 1
ATOM 816 N N . ALA A 1 108 ? 3.779 -13.958 -23.135 1.00 36.38 108 ALA A N 1
ATOM 817 C CA . ALA A 1 108 ? 3.135 -13.563 -24.386 1.00 36.38 108 ALA A CA 1
ATOM 818 C C . ALA A 1 108 ? 2.203 -14.645 -24.958 1.00 36.38 108 ALA A C 1
ATOM 820 O O . ALA A 1 108 ? 2.494 -15.849 -24.772 1.00 36.38 108 ALA A O 1
#

Organism: NCBI:txid60549